Protein AF-A0A1M3LGZ1-F1 (afdb_monomer_lite)

Foldseek 3Di:
DQDADPCNVVLLVVVVVPDPSQQWAGWDDWDDDPVDPQKIWTWTATPDPLFHQKIKTWIWGHDPPDDIDTDDIDTGHHPPGDDDPDDDDPVVVVVVVVVVVVVVVVVVVVVVVVVPPPDPDDDDDDDDPDDDDDPDDDDPDDDDDDPPPPDPPPPPDDDDDDPDDDDDDDDPPPPPDDD

Structure (mmCIF, N/CA/C/O backbone):
data_AF-A0A1M3LGZ1-F1
#
_entry.id   AF-A0A1M3LGZ1-F1
#
loop_
_atom_site.group_PDB
_atom_site.id
_atom_site.type_symbol
_atom_site.label_atom_id
_atom_site.label_alt_id
_atom_site.label_comp_id
_atom_site.label_asym_id
_atom_site.label_entity_id
_atom_site.label_seq_id
_atom_site.pdbx_PDB_ins_code
_atom_site.Cartn_x
_atom_site.Cartn_y
_atom_site.Cartn_z
_atom_site.occupancy
_atom_site.B_iso_or_equiv
_atom_site.auth_seq_id
_atom_site.auth_comp_id
_atom_site.auth_asym_id
_atom_site.auth_atom_id
_atom_site.pdbx_PDB_model_num
ATOM 1 N N . MET A 1 1 ? -9.113 -19.389 14.728 1.00 39.19 1 MET A N 1
ATOM 2 C CA . MET A 1 1 ? -10.163 -18.385 14.990 1.00 39.19 1 MET A CA 1
ATOM 3 C C . MET A 1 1 ? -9.641 -17.107 14.378 1.00 39.19 1 MET A C 1
ATOM 5 O O . MET A 1 1 ? -8.751 -16.518 14.969 1.00 39.19 1 MET A O 1
ATOM 9 N N . SER A 1 2 ? -10.060 -16.793 13.150 1.00 50.94 2 SER A N 1
ATOM 10 C CA . SER A 1 2 ? -9.695 -15.518 12.528 1.00 50.94 2 SER A CA 1
ATOM 11 C C . SER A 1 2 ? -10.439 -14.443 13.311 1.00 50.94 2 SER A C 1
ATOM 13 O O . SER A 1 2 ? -11.669 -14.412 13.277 1.00 50.94 2 SER A O 1
ATOM 15 N N . SER A 1 3 ? -9.728 -13.703 14.156 1.00 60.09 3 SER A N 1
ATOM 16 C CA . SER A 1 3 ? -10.302 -12.550 14.839 1.00 60.09 3 SER A CA 1
ATOM 17 C C . SER A 1 3 ? -9.998 -11.362 13.950 1.00 60.09 3 SER A C 1
ATOM 19 O O . SER A 1 3 ? -8.834 -11.043 13.783 1.00 60.09 3 SER A O 1
ATOM 21 N N . ALA A 1 4 ? -11.015 -10.759 13.342 1.00 80.62 4 ALA A N 1
ATOM 22 C CA . ALA A 1 4 ? -10.832 -9.522 12.594 1.00 80.62 4 ALA A CA 1
ATOM 23 C C . ALA A 1 4 ? -10.355 -8.401 13.535 1.00 80.62 4 ALA A C 1
ATOM 25 O O . ALA A 1 4 ? -10.670 -8.421 14.732 1.00 80.62 4 ALA A O 1
ATOM 26 N N . SER A 1 5 ? -9.619 -7.433 12.986 1.00 92.50 5 SER A N 1
ATOM 27 C CA . SER A 1 5 ? -9.274 -6.194 13.685 1.00 92.50 5 SER A CA 1
ATOM 28 C C . SER A 1 5 ? -10.528 -5.501 14.222 1.00 92.50 5 SER A C 1
ATOM 30 O O . SER A 1 5 ? -11.577 -5.494 13.572 1.00 92.50 5 SER A O 1
ATOM 32 N N . ARG A 1 6 ? -10.413 -4.820 15.368 1.00 94.56 6 ARG A N 1
ATOM 33 C CA . ARG A 1 6 ? -11.453 -3.880 15.840 1.00 94.56 6 ARG A CA 1
ATOM 34 C C . ARG A 1 6 ? -11.697 -2.726 14.859 1.00 94.56 6 ARG A C 1
ATOM 36 O O . ARG A 1 6 ? -12.722 -2.060 14.951 1.00 94.56 6 ARG A O 1
ATOM 43 N N . TYR A 1 7 ? -10.758 -2.499 13.945 1.00 96.75 7 TYR A N 1
ATOM 44 C CA . TYR A 1 7 ? -10.782 -1.441 12.947 1.00 96.75 7 TYR A CA 1
ATOM 45 C C . TYR A 1 7 ? -11.188 -1.921 11.550 1.00 96.75 7 TYR A C 1
ATOM 47 O O . TYR A 1 7 ? -11.108 -1.144 10.603 1.00 96.75 7 TYR A O 1
ATOM 55 N N . ASP A 1 8 ? -11.608 -3.182 11.399 1.00 97.00 8 ASP A N 1
ATOM 56 C CA . ASP A 1 8 ? -11.750 -3.813 10.083 1.00 97.00 8 ASP A CA 1
ATOM 57 C C . ASP A 1 8 ? -12.696 -3.059 9.141 1.00 97.00 8 ASP A C 1
ATOM 59 O O . ASP A 1 8 ? -12.367 -2.849 7.977 1.00 97.00 8 ASP A O 1
ATOM 63 N N . GLU A 1 9 ? -13.834 -2.583 9.651 1.00 97.12 9 GLU A N 1
ATOM 64 C CA . GLU A 1 9 ? -14.794 -1.806 8.862 1.00 97.12 9 GLU A CA 1
ATOM 65 C C . GLU A 1 9 ? -14.185 -0.491 8.352 1.00 97.12 9 GLU A C 1
ATOM 67 O O . GLU A 1 9 ? -14.285 -0.187 7.163 1.00 97.12 9 GLU A O 1
ATOM 72 N N . LEU A 1 10 ? -13.494 0.251 9.225 1.00 97.88 10 LEU A N 1
ATOM 73 C CA . LEU A 1 10 ? -12.843 1.515 8.874 1.00 97.88 10 LEU A CA 1
ATOM 74 C C . LEU A 1 10 ? -11.707 1.292 7.867 1.00 97.88 10 LEU A C 1
ATOM 76 O O . LEU A 1 10 ? -11.644 1.971 6.843 1.00 97.88 10 LEU A O 1
ATOM 80 N N . ALA A 1 11 ? -10.842 0.310 8.126 1.00 98.19 11 ALA A N 1
ATOM 81 C CA . ALA A 1 11 ? -9.699 0.009 7.275 1.00 98.19 11 ALA A CA 1
ATOM 82 C C . ALA A 1 11 ? -10.130 -0.491 5.888 1.00 98.19 11 ALA A C 1
ATOM 84 O O . ALA A 1 11 ? -9.609 -0.029 4.872 1.00 98.19 11 ALA A O 1
ATOM 85 N N . ARG A 1 12 ? -11.120 -1.390 5.816 1.00 97.88 12 ARG A N 1
ATOM 86 C CA . ARG A 1 12 ? -11.652 -1.881 4.535 1.00 97.88 12 ARG A CA 1
ATOM 87 C C . ARG A 1 12 ? -12.413 -0.808 3.771 1.00 97.88 12 ARG A C 1
ATOM 89 O O . ARG A 1 12 ? -12.330 -0.802 2.546 1.00 97.88 12 ARG A O 1
ATOM 96 N N . SER A 1 13 ? -13.121 0.088 4.461 1.00 98.19 13 SER A N 1
ATOM 97 C CA . SER A 1 13 ? -13.763 1.239 3.821 1.00 98.19 13 SER A CA 1
ATOM 98 C C . SER A 1 13 ? -12.726 2.139 3.152 1.00 98.19 13 SER A C 1
ATOM 100 O O . SER A 1 13 ? -12.877 2.443 1.976 1.00 98.19 13 SER A O 1
ATOM 102 N N . ALA A 1 14 ? -11.650 2.496 3.859 1.00 98.31 14 ALA A N 1
ATOM 103 C CA . ALA A 1 14 ? -10.591 3.339 3.304 1.00 98.31 14 ALA A CA 1
ATOM 104 C C . ALA A 1 14 ? -9.844 2.657 2.145 1.00 98.31 14 ALA A C 1
ATOM 106 O O . ALA A 1 14 ? -9.602 3.268 1.108 1.00 98.31 14 ALA A O 1
ATOM 107 N N . LEU A 1 15 ? -9.536 1.360 2.263 1.00 98.31 15 LEU A N 1
ATOM 108 C CA . LEU A 1 15 ? -8.909 0.605 1.171 1.00 98.31 15 LEU A CA 1
ATOM 109 C C . LEU A 1 15 ? -9.801 0.512 -0.075 1.00 98.31 15 LEU A C 1
ATOM 111 O O . LEU A 1 15 ? -9.281 0.493 -1.190 1.00 98.31 15 LEU A O 1
ATOM 115 N N . ALA A 1 16 ? -11.126 0.479 0.090 1.00 97.94 16 ALA A N 1
ATOM 116 C CA . ALA A 1 16 ? -12.063 0.435 -1.030 1.00 97.94 16 ALA A CA 1
ATOM 117 C C . ALA A 1 16 ? -12.073 1.727 -1.870 1.00 97.94 16 ALA A C 1
ATOM 119 O O . ALA A 1 16 ? -12.552 1.702 -3.004 1.00 97.94 16 ALA A O 1
ATOM 120 N N . GLU A 1 17 ? -11.534 2.834 -1.350 1.00 97.75 17 GLU A N 1
ATOM 121 C CA . GLU A 1 17 ? -11.385 4.090 -2.096 1.00 97.75 17 GLU A CA 1
ATOM 122 C C . GLU A 1 17 ? -10.255 4.020 -3.134 1.00 97.75 17 GLU A C 1
ATOM 124 O O . GLU A 1 17 ? -10.315 4.705 -4.154 1.00 97.75 17 GLU A O 1
ATOM 129 N N . VAL A 1 18 ? -9.245 3.169 -2.908 1.00 96.88 18 VAL A N 1
ATOM 130 C CA . VAL A 1 18 ? -8.039 3.086 -3.754 1.00 96.88 18 VAL A CA 1
ATOM 131 C C . VAL A 1 18 ? -7.878 1.751 -4.477 1.00 96.88 18 VAL A C 1
ATOM 133 O O . VAL A 1 18 ? -7.148 1.662 -5.46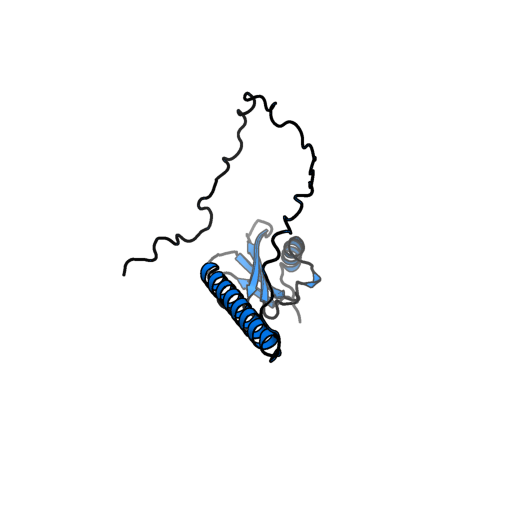5 1.00 96.88 18 VAL A O 1
ATOM 136 N N . ALA A 1 19 ? -8.534 0.695 -3.998 1.00 96.50 19 ALA A N 1
ATOM 137 C CA . ALA A 1 19 ? -8.380 -0.653 -4.517 1.00 96.50 19 ALA A CA 1
ATOM 138 C C . ALA A 1 19 ? -9.713 -1.407 -4.543 1.00 96.50 19 ALA A C 1
ATOM 140 O O . ALA A 1 19 ? -10.603 -1.207 -3.720 1.00 96.50 19 ALA A O 1
ATOM 141 N N . SER A 1 20 ? -9.834 -2.349 -5.482 1.00 97.56 20 SER A N 1
ATOM 142 C CA . SER A 1 20 ? -10.945 -3.302 -5.470 1.00 97.56 20 SER A CA 1
ATOM 143 C C . SER A 1 20 ? -10.933 -4.096 -4.157 1.00 97.56 20 SER A C 1
ATOM 145 O O . SER A 1 20 ? -9.877 -4.614 -3.789 1.00 97.56 20 SER A O 1
ATOM 147 N N . PRO A 1 21 ? -12.083 -4.314 -3.491 1.00 96.69 21 PRO A N 1
ATOM 148 C CA . PRO A 1 21 ? -12.148 -5.166 -2.302 1.00 96.69 21 PRO A CA 1
ATOM 149 C C . PRO A 1 21 ? -11.602 -6.581 -2.536 1.00 96.69 21 PRO A C 1
ATOM 151 O O . PRO A 1 21 ? -11.107 -7.211 -1.609 1.00 96.69 21 PRO A O 1
ATOM 154 N N . ALA A 1 22 ? -11.644 -7.074 -3.781 1.00 97.19 22 ALA A N 1
ATOM 155 C CA . ALA A 1 22 ? -11.077 -8.369 -4.158 1.00 97.19 22 ALA A CA 1
ATOM 156 C C . ALA A 1 22 ? -9.535 -8.404 -4.136 1.00 97.19 22 ALA A C 1
ATOM 158 O O . ALA A 1 22 ? -8.957 -9.486 -4.149 1.00 97.19 22 ALA A O 1
ATOM 159 N N . HIS A 1 23 ? -8.868 -7.247 -4.124 1.00 97.75 23 HIS A N 1
ATOM 160 C CA . HIS A 1 23 ? -7.412 -7.121 -4.002 1.00 97.75 23 HIS A CA 1
ATOM 161 C C . HIS A 1 23 ? -6.937 -7.078 -2.543 1.00 97.75 23 HIS A C 1
ATOM 163 O O . HIS A 1 23 ? -5.735 -7.199 -2.293 1.00 97.75 23 HIS A O 1
ATOM 169 N N . VAL A 1 24 ? -7.854 -6.924 -1.584 1.00 97.50 24 VAL A N 1
ATOM 170 C CA . VAL A 1 24 ? -7.559 -6.921 -0.148 1.00 97.50 24 VAL A CA 1
ATOM 171 C C . VAL A 1 24 ? -7.855 -8.306 0.414 1.00 97.50 24 VAL A C 1
ATOM 173 O O . VAL A 1 24 ? -9.002 -8.752 0.433 1.00 97.50 24 VAL A O 1
ATOM 176 N N . GLY A 1 25 ? -6.816 -8.997 0.863 1.00 96.44 25 GLY A N 1
ATOM 177 C CA . GLY A 1 25 ? -6.908 -10.351 1.386 1.00 96.44 25 GLY A CA 1
ATOM 178 C C . GLY A 1 25 ? -7.339 -10.426 2.852 1.00 96.44 25 GLY A C 1
ATOM 179 O O . GLY A 1 25 ? -8.087 -9.592 3.384 1.00 96.44 25 GLY A O 1
ATOM 180 N N . ASP A 1 26 ? -6.863 -11.482 3.503 1.00 96.38 26 ASP A N 1
ATOM 181 C CA . ASP A 1 26 ? -7.112 -11.750 4.913 1.00 96.38 26 ASP A CA 1
ATOM 182 C C . ASP A 1 26 ? -6.351 -10.767 5.807 1.00 96.38 26 ASP A C 1
ATOM 184 O O . ASP A 1 26 ? -5.234 -10.352 5.480 1.00 96.38 26 ASP A O 1
ATOM 188 N N . TRP A 1 27 ? -6.959 -10.429 6.947 1.00 97.50 27 TRP A N 1
ATOM 189 C CA . TRP A 1 27 ? -6.293 -9.708 8.031 1.00 97.50 27 TRP A CA 1
ATOM 190 C C . TRP A 1 27 ? -5.134 -10.544 8.581 1.00 97.50 27 TRP A C 1
ATOM 192 O O . TRP A 1 27 ? -5.280 -11.752 8.791 1.00 97.50 27 TRP A O 1
ATOM 202 N N . ILE A 1 28 ? -3.997 -9.890 8.804 1.00 96.12 28 ILE A N 1
ATOM 203 C CA . ILE A 1 28 ? -2.769 -10.497 9.318 1.00 96.12 28 ILE A CA 1
ATOM 204 C C . ILE A 1 28 ? -2.599 -10.130 10.791 1.00 96.12 28 ILE A C 1
ATOM 206 O O . ILE A 1 28 ? -2.530 -11.023 11.636 1.00 96.12 28 ILE A O 1
ATOM 210 N N . GLU A 1 29 ? -2.526 -8.832 11.094 1.00 96.50 29 GLU A N 1
ATOM 211 C CA . GLU A 1 29 ? -2.286 -8.329 12.446 1.00 96.50 29 GLU A CA 1
ATOM 212 C C . GLU A 1 29 ? -2.691 -6.858 12.614 1.00 96.50 29 GLU A C 1
ATOM 214 O O . GLU A 1 29 ? -2.863 -6.126 11.638 1.00 96.50 29 GLU A O 1
ATOM 219 N N . ASP A 1 30 ? -2.789 -6.437 13.876 1.00 97.06 30 ASP A N 1
ATOM 220 C CA . ASP A 1 30 ? -2.821 -5.035 14.288 1.00 97.06 30 ASP A CA 1
ATOM 221 C C . ASP A 1 30 ? -1.477 -4.720 14.958 1.00 97.06 30 ASP A C 1
ATOM 223 O O . ASP A 1 30 ? -1.159 -5.277 16.016 1.00 97.06 30 ASP A O 1
ATOM 227 N N . ARG A 1 31 ? -0.681 -3.836 14.359 1.00 95.88 31 ARG A N 1
ATOM 228 C CA . ARG A 1 31 ? 0.658 -3.477 14.835 1.00 95.88 31 ARG A CA 1
ATOM 229 C C . ARG A 1 31 ? 0.650 -2.073 15.425 1.00 95.88 31 ARG A C 1
ATOM 231 O O . ARG A 1 31 ? 0.464 -1.091 14.717 1.00 95.88 31 ARG A O 1
ATOM 238 N N . VAL A 1 32 ? 0.886 -1.964 16.730 1.00 95.56 32 VAL A N 1
ATOM 239 C CA . VAL A 1 32 ? 1.048 -0.661 17.396 1.00 95.56 32 VAL A CA 1
ATOM 240 C C . VAL A 1 32 ? 2.385 -0.049 16.983 1.00 95.56 32 VAL A C 1
ATOM 242 O O . VAL A 1 32 ? 3.417 -0.719 17.063 1.00 95.56 32 VAL A O 1
ATOM 245 N N . ARG A 1 33 ? 2.376 1.216 16.558 1.00 92.69 33 ARG A N 1
ATOM 246 C CA . ARG A 1 33 ? 3.589 1.933 16.157 1.00 92.69 33 ARG A CA 1
ATOM 247 C C . ARG A 1 33 ? 4.368 2.394 17.398 1.00 92.69 33 ARG A C 1
ATOM 249 O O . ARG A 1 33 ? 3.825 3.091 18.251 1.00 92.69 33 ARG A O 1
ATOM 256 N N . GLU A 1 34 ? 5.640 2.012 17.516 1.00 92.25 34 GLU A N 1
ATOM 257 C CA . GLU A 1 34 ? 6.473 2.372 18.680 1.00 92.25 34 GLU A CA 1
ATOM 258 C C . GLU A 1 34 ? 6.886 3.854 18.673 1.00 92.25 34 GLU A C 1
ATOM 260 O O . GLU A 1 34 ? 7.028 4.468 19.730 1.00 92.25 34 GLU A O 1
ATOM 265 N N . ASP A 1 35 ? 7.050 4.440 17.486 1.00 92.69 35 ASP A N 1
ATOM 266 C CA . ASP A 1 35 ? 7.436 5.836 17.265 1.00 92.69 35 ASP A CA 1
ATOM 267 C C . ASP A 1 35 ? 6.249 6.816 17.222 1.00 92.69 35 ASP A C 1
ATOM 269 O O . ASP A 1 35 ? 6.465 8.027 17.259 1.00 92.69 35 ASP A O 1
ATOM 273 N N . ALA A 1 36 ? 5.002 6.325 17.219 1.00 91.62 36 ALA A N 1
ATOM 274 C CA . ALA A 1 36 ? 3.803 7.164 17.283 1.00 91.62 36 ALA A CA 1
ATOM 275 C C . ALA A 1 36 ? 2.745 6.576 18.227 1.00 91.62 36 ALA A C 1
ATOM 277 O O . ALA A 1 36 ? 1.972 5.685 17.873 1.00 91.62 36 ALA A O 1
ATOM 278 N N . ALA A 1 37 ? 2.690 7.116 19.446 1.00 91.81 37 ALA A N 1
ATOM 279 C CA . ALA A 1 37 ? 1.688 6.728 20.431 1.00 91.81 37 ALA A CA 1
ATOM 280 C C . ALA A 1 37 ? 0.265 6.984 19.906 1.00 91.81 37 ALA A C 1
ATOM 282 O O . ALA A 1 37 ? -0.020 8.053 19.370 1.00 91.81 37 ALA A O 1
ATOM 283 N N . GLY A 1 38 ? -0.623 6.006 20.094 1.00 94.62 38 GLY A N 1
ATOM 284 C CA . GLY A 1 38 ? -2.000 6.077 19.602 1.00 94.62 38 GLY A CA 1
ATOM 285 C C . GLY A 1 38 ? -2.149 5.751 18.115 1.00 94.62 38 GLY A C 1
ATOM 286 O O . GLY A 1 38 ? -3.233 5.940 17.584 1.00 94.62 38 GLY A O 1
ATOM 287 N N . VAL A 1 39 ? -1.111 5.257 17.431 1.00 97.31 39 VAL A N 1
ATOM 288 C CA . VAL A 1 39 ? -1.225 4.803 16.036 1.00 97.31 39 VAL A CA 1
ATOM 289 C C . VAL A 1 39 ? -1.149 3.281 15.954 1.00 97.31 39 VAL A C 1
ATOM 291 O O . VAL A 1 39 ? -0.242 2.653 16.511 1.00 97.31 39 VAL A O 1
ATOM 294 N N . VAL A 1 40 ? -2.104 2.686 15.240 1.00 97.81 40 VAL A N 1
ATOM 295 C CA . VAL A 1 40 ? -2.167 1.248 14.959 1.00 97.81 40 VAL A CA 1
ATOM 296 C C . VAL A 1 40 ? -2.195 1.025 13.454 1.00 97.81 40 VAL A C 1
ATOM 298 O O . VAL A 1 40 ? -3.070 1.534 12.762 1.00 97.81 40 VAL A O 1
ATOM 301 N N . ASP A 1 41 ? -1.260 0.226 12.960 1.00 97.88 41 ASP A N 1
ATOM 302 C CA . ASP A 1 41 ? -1.241 -0.268 11.591 1.00 97.88 41 ASP A CA 1
ATOM 303 C C . ASP A 1 41 ? -2.084 -1.545 11.506 1.00 97.88 41 ASP A C 1
ATOM 305 O O . ASP A 1 41 ? -1.741 -2.569 12.098 1.00 97.88 41 ASP A O 1
ATOM 309 N N . VAL A 1 42 ? -3.180 -1.504 10.757 1.00 98.06 42 VAL A N 1
ATOM 310 C CA . VAL A 1 42 ? -3.989 -2.684 10.437 1.00 98.06 42 VAL A CA 1
ATOM 311 C C . VAL A 1 42 ? -3.457 -3.288 9.148 1.00 98.06 42 VAL A C 1
ATOM 313 O O . VAL A 1 42 ? -3.458 -2.633 8.101 1.00 98.06 42 VAL A O 1
ATOM 316 N N . VAL A 1 43 ? -2.988 -4.530 9.222 1.00 98.00 43 VAL A N 1
ATOM 317 C CA . VAL A 1 43 ? -2.266 -5.181 8.127 1.00 98.00 43 VAL A CA 1
ATOM 318 C C . VAL A 1 43 ? -3.118 -6.282 7.502 1.00 98.00 43 VAL A C 1
ATOM 320 O O . VAL A 1 43 ? -3.623 -7.168 8.194 1.00 98.00 43 VAL A O 1
ATOM 323 N N . TYR A 1 44 ? -3.234 -6.266 6.176 1.00 97.75 44 TYR A N 1
ATOM 324 C CA . TYR A 1 44 ? -3.904 -7.292 5.377 1.00 97.75 44 TYR A CA 1
ATOM 325 C C . TYR A 1 44 ? -2.960 -7.847 4.319 1.00 97.75 44 TYR A C 1
ATOM 327 O O . TYR A 1 44 ? -2.149 -7.120 3.754 1.00 97.75 44 TYR A O 1
ATOM 335 N N . SER A 1 45 ? -3.110 -9.122 3.978 1.00 97.25 45 SER A N 1
ATOM 336 C CA . SER A 1 45 ? -2.441 -9.691 2.803 1.00 97.25 45 SER A CA 1
ATOM 337 C C . SER A 1 45 ? -2.951 -9.045 1.509 1.00 97.25 45 SER A C 1
ATOM 339 O O . SER A 1 45 ? -4.118 -8.660 1.413 1.00 97.25 45 SER A O 1
ATOM 341 N N . SER A 1 46 ? -2.100 -8.931 0.488 1.00 97.31 46 SER A N 1
ATOM 342 C CA . SER A 1 46 ? -2.546 -8.561 -0.857 1.00 97.31 46 SER A CA 1
ATOM 343 C C . SER A 1 46 ? -3.055 -9.782 -1.624 1.00 97.31 46 SER A C 1
ATOM 345 O O . SER A 1 46 ? -2.385 -10.812 -1.711 1.00 97.31 46 SER A O 1
ATOM 347 N N . ALA A 1 47 ? -4.237 -9.646 -2.221 1.00 96.69 47 ALA A N 1
ATOM 348 C CA . ALA A 1 47 ? -4.798 -10.591 -3.185 1.00 96.69 47 ALA A CA 1
ATOM 349 C C . ALA A 1 47 ? -4.656 -10.089 -4.638 1.00 96.69 47 ALA A C 1
ATOM 351 O O . ALA A 1 47 ? -5.157 -10.719 -5.571 1.00 96.69 47 ALA A O 1
ATOM 352 N N . GLN A 1 48 ? -3.974 -8.958 -4.849 1.00 95.81 48 GLN A N 1
ATOM 353 C CA . GLN A 1 48 ? -3.766 -8.379 -6.173 1.00 95.81 48 GLN A CA 1
ATOM 354 C C . GLN A 1 48 ? -2.732 -9.180 -6.976 1.00 95.81 48 GLN A C 1
ATOM 356 O O . GLN A 1 48 ? -1.642 -9.499 -6.493 1.00 95.81 48 GLN A O 1
ATOM 361 N N . ALA A 1 49 ? -3.050 -9.480 -8.237 1.00 94.62 49 ALA A N 1
ATOM 362 C CA . ALA A 1 49 ? -2.122 -10.168 -9.131 1.00 94.62 49 ALA A CA 1
ATOM 363 C C . ALA A 1 49 ? -0.829 -9.348 -9.308 1.00 94.62 49 ALA A C 1
ATOM 365 O O . ALA A 1 49 ? -0.880 -8.136 -9.494 1.00 94.62 49 ALA A O 1
ATOM 366 N N . GLY A 1 50 ? 0.328 -10.013 -9.232 1.00 92.94 50 GLY A N 1
ATOM 367 C CA . GLY A 1 50 ? 1.648 -9.367 -9.276 1.00 92.94 50 GLY A CA 1
ATOM 368 C C . GLY A 1 50 ? 2.179 -8.886 -7.919 1.00 92.94 50 GLY A C 1
ATOM 369 O O . GLY A 1 50 ? 3.386 -8.739 -7.777 1.00 92.94 50 GLY A O 1
ATOM 370 N N . TYR A 1 51 ? 1.326 -8.761 -6.897 1.00 95.50 51 TYR A N 1
ATOM 371 C CA . TYR A 1 51 ? 1.691 -8.278 -5.555 1.00 95.50 51 TYR A CA 1
ATOM 372 C C . TYR A 1 51 ? 1.723 -9.403 -4.513 1.00 95.50 51 TYR A C 1
ATOM 374 O O . TYR A 1 51 ? 1.398 -9.220 -3.340 1.00 95.50 51 TYR A O 1
ATOM 382 N N . ARG A 1 52 ? 2.123 -10.608 -4.930 1.00 93.81 52 ARG A N 1
ATOM 383 C CA . ARG A 1 52 ? 2.326 -11.724 -3.998 1.00 93.81 52 ARG A CA 1
ATOM 384 C C . ARG A 1 52 ? 3.376 -11.333 -2.958 1.00 93.81 52 ARG A C 1
ATOM 386 O O . ARG A 1 52 ? 4.439 -10.858 -3.336 1.00 93.81 52 ARG A O 1
ATOM 393 N N . GLY A 1 53 ? 3.083 -11.593 -1.685 1.00 95.69 53 GLY A N 1
ATOM 394 C CA . GLY A 1 53 ? 3.986 -11.281 -0.574 1.00 95.69 53 GLY A CA 1
ATOM 395 C C . GLY A 1 53 ? 3.947 -9.815 -0.132 1.00 95.69 53 GLY A C 1
ATOM 396 O O . GLY A 1 53 ? 4.665 -9.453 0.791 1.00 95.69 53 GLY A O 1
ATOM 397 N N . TRP A 1 54 ? 3.112 -8.981 -0.758 1.00 98.00 54 TRP A N 1
ATOM 398 C CA . TRP A 1 54 ? 2.851 -7.616 -0.307 1.00 98.00 54 TRP A CA 1
ATOM 399 C C . TRP A 1 54 ? 1.671 -7.578 0.666 1.00 98.00 54 TRP A C 1
ATOM 401 O O . TRP A 1 54 ? 0.779 -8.435 0.618 1.00 98.00 54 TRP A O 1
ATOM 411 N N . SER A 1 55 ? 1.641 -6.539 1.493 1.00 97.94 55 SER A N 1
ATOM 412 C CA . SER A 1 55 ? 0.602 -6.306 2.490 1.00 97.94 55 SER A CA 1
ATOM 413 C C . SER A 1 55 ? 0.018 -4.907 2.355 1.00 97.94 55 SER A C 1
ATOM 415 O O . SER A 1 55 ? 0.751 -3.927 2.228 1.00 97.94 55 SER A O 1
ATOM 417 N N . TRP A 1 56 ? -1.306 -4.808 2.415 1.00 98.25 56 TRP A N 1
ATOM 418 C CA . TRP A 1 56 ? -1.979 -3.536 2.641 1.00 98.25 56 TRP A CA 1
ATOM 419 C C . TRP A 1 56 ? -1.800 -3.146 4.102 1.00 98.25 56 TRP A C 1
ATOM 421 O O . TRP A 1 56 ? -2.087 -3.943 4.994 1.00 98.25 56 TRP A O 1
ATOM 431 N N . VAL A 1 57 ? -1.343 -1.927 4.339 1.00 98.38 57 VAL A N 1
ATOM 432 C CA . VAL A 1 57 ? -1.193 -1.344 5.669 1.00 98.38 57 VAL A CA 1
ATOM 433 C C . VAL A 1 57 ? -2.092 -0.124 5.733 1.00 98.38 57 VAL A C 1
ATOM 435 O O . VAL A 1 57 ? -2.010 0.736 4.860 1.00 98.38 57 VAL A O 1
ATOM 438 N N . VAL A 1 58 ? -2.952 -0.059 6.745 1.00 98.50 58 VAL A N 1
ATOM 439 C CA . VAL A 1 58 ? -3.781 1.115 7.038 1.00 98.50 58 VAL A CA 1
ATOM 440 C C . VAL A 1 58 ? -3.415 1.611 8.424 1.00 98.50 58 VAL A C 1
ATOM 442 O O . VAL A 1 58 ? -3.662 0.917 9.409 1.00 98.50 58 VAL A O 1
ATOM 445 N N . SER A 1 59 ? -2.831 2.799 8.511 1.00 98.25 59 SER A N 1
ATOM 446 C CA . SER A 1 59 ? -2.457 3.406 9.786 1.00 98.25 59 SER A CA 1
ATOM 447 C C . SER A 1 59 ? -3.622 4.216 10.332 1.00 98.25 59 SER A C 1
ATOM 449 O O . SER A 1 59 ? -4.145 5.115 9.670 1.00 98.25 59 SER A O 1
ATOM 451 N N . ILE A 1 60 ? -4.031 3.893 11.552 1.00 98.31 60 ILE A N 1
ATOM 452 C CA . ILE A 1 60 ? -5.203 4.461 12.210 1.00 98.31 60 ILE A CA 1
ATOM 453 C C . ILE A 1 60 ? -4.767 5.181 13.475 1.00 98.31 60 ILE A C 1
ATOM 455 O O . ILE A 1 60 ? -4.071 4.604 14.310 1.00 98.31 60 ILE A O 1
ATOM 459 N N . ALA A 1 61 ? -5.210 6.426 13.626 1.00 97.62 61 ALA A N 1
ATOM 460 C CA . ALA A 1 61 ? -5.102 7.173 14.866 1.00 97.62 61 ALA A CA 1
ATOM 461 C C . ALA A 1 61 ? -6.244 6.787 15.815 1.00 97.62 61 ALA A C 1
ATOM 463 O O . ALA A 1 61 ? -7.422 6.916 15.482 1.00 97.62 61 ALA A O 1
ATOM 464 N N . GLU A 1 62 ? -5.888 6.341 17.013 1.00 94.75 62 GLU A N 1
ATOM 465 C CA . GLU A 1 62 ? -6.768 6.087 18.146 1.00 94.75 62 GLU A CA 1
ATOM 466 C C . GLU A 1 62 ? -6.584 7.198 19.188 1.00 94.75 62 GLU A C 1
ATOM 468 O O . GLU A 1 62 ? -5.476 7.457 19.660 1.00 94.75 62 GLU A O 1
ATOM 473 N N . GLN A 1 63 ? -7.686 7.848 19.558 1.00 91.25 63 GLN A N 1
ATOM 474 C CA . GLN A 1 63 ? -7.738 8.879 20.592 1.00 91.25 63 GLN A CA 1
ATOM 475 C C . GLN A 1 63 ? -8.814 8.499 21.620 1.00 91.25 63 GLN A C 1
ATOM 477 O O . GLN A 1 63 ? -9.831 7.918 21.251 1.00 91.25 63 GLN A O 1
ATOM 482 N N . ASP A 1 64 ? -8.608 8.824 22.900 1.00 86.94 64 ASP A N 1
ATOM 483 C CA . ASP A 1 64 ? -9.480 8.355 23.994 1.00 86.94 64 ASP A CA 1
ATOM 484 C C . ASP A 1 64 ? -10.940 8.848 23.888 1.00 86.94 64 ASP A C 1
ATOM 486 O O . ASP A 1 64 ? -11.868 8.118 24.237 1.00 86.94 64 ASP A O 1
ATOM 490 N N . ASP A 1 65 ? -11.151 10.073 23.393 1.00 91.38 65 ASP A N 1
ATOM 491 C CA . ASP A 1 65 ? -12.457 10.755 23.373 1.00 91.38 65 ASP A CA 1
ATOM 492 C C . ASP A 1 65 ? -12.974 11.051 21.948 1.00 91.38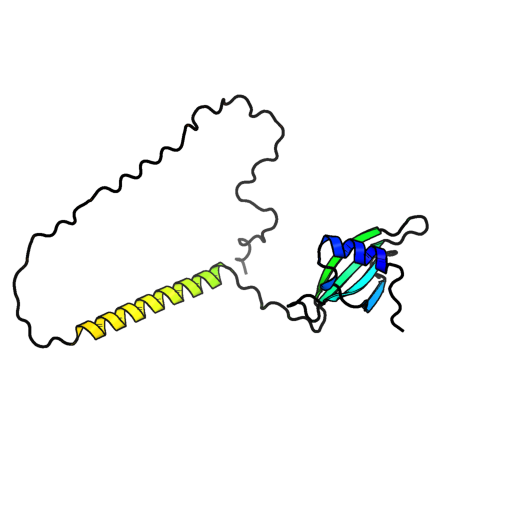 65 ASP A C 1
ATOM 494 O O . ASP A 1 65 ? -13.936 11.805 21.774 1.00 91.38 65 ASP A O 1
ATOM 498 N N . GLU A 1 66 ? -12.356 10.472 20.914 1.00 93.44 66 GLU A N 1
ATOM 499 C CA . GLU A 1 66 ? -12.726 10.702 19.513 1.00 93.44 66 GLU A CA 1
ATOM 500 C C . GLU A 1 66 ? -12.794 9.392 18.717 1.00 93.44 66 GLU A C 1
ATOM 502 O O . GLU A 1 66 ? -12.171 8.388 19.059 1.00 93.44 66 GLU A O 1
ATOM 507 N N . ALA A 1 67 ? -13.600 9.383 17.652 1.00 94.31 67 ALA A N 1
ATOM 508 C CA . ALA A 1 67 ? -13.663 8.237 16.756 1.00 94.31 67 ALA A CA 1
ATOM 509 C C . ALA A 1 67 ? -12.303 8.032 16.054 1.00 94.31 67 ALA A C 1
ATOM 511 O O . ALA A 1 67 ? -11.694 9.018 15.633 1.00 94.31 67 ALA A O 1
ATOM 512 N N . PRO A 1 68 ? -11.837 6.779 15.882 1.00 97.25 68 PRO A N 1
ATOM 513 C CA . PRO A 1 68 ? -10.602 6.511 15.155 1.00 97.25 68 PRO A CA 1
ATOM 514 C C . PRO A 1 68 ? -10.649 7.047 13.721 1.00 97.25 68 PRO A C 1
ATOM 516 O O . PRO A 1 68 ? -11.692 6.975 13.066 1.00 97.25 68 PRO A O 1
ATOM 519 N N . SER A 1 69 ? -9.517 7.534 13.218 1.00 97.50 69 SER A N 1
ATOM 520 C CA . SER A 1 69 ? -9.386 8.065 11.856 1.00 97.50 69 SER A CA 1
ATOM 521 C C . SER A 1 69 ? -8.214 7.426 11.116 1.00 97.50 69 SER A C 1
ATOM 523 O O . SER A 1 69 ? -7.235 6.999 11.724 1.00 97.50 69 SER A O 1
ATOM 525 N N . VAL A 1 70 ? -8.317 7.334 9.790 1.00 98.06 70 VAL A N 1
ATOM 526 C CA . VAL A 1 70 ? -7.229 6.834 8.939 1.00 98.06 70 VAL A CA 1
ATOM 527 C C . VAL A 1 70 ? -6.249 7.973 8.673 1.00 98.06 70 VAL A C 1
ATOM 529 O O . VAL A 1 70 ? -6.661 9.056 8.263 1.00 98.06 70 VAL A O 1
ATOM 532 N N . LEU A 1 71 ? -4.965 7.726 8.917 1.00 97.69 71 LEU A N 1
ATOM 533 C CA . LEU A 1 71 ? -3.878 8.672 8.658 1.00 97.69 71 LEU A CA 1
ATOM 534 C C . LEU A 1 71 ? -3.301 8.480 7.259 1.00 97.69 71 LEU A C 1
ATOM 536 O O . LEU A 1 71 ? -3.141 9.431 6.501 1.00 97.69 71 LEU A O 1
ATOM 540 N N . GLU A 1 72 ? -2.985 7.232 6.938 1.00 97.50 72 GLU A N 1
ATOM 541 C CA . GLU A 1 72 ? -2.363 6.828 5.687 1.00 97.50 72 GLU A CA 1
ATOM 542 C C . GLU A 1 72 ? -2.708 5.371 5.394 1.00 97.50 72 GLU A C 1
ATOM 544 O O . GLU A 1 72 ? -3.074 4.593 6.282 1.00 97.50 72 GLU A O 1
ATOM 549 N N . LEU A 1 73 ? -2.583 5.004 4.126 1.00 98.31 73 LEU A N 1
ATOM 550 C CA . LEU A 1 73 ? -2.626 3.621 3.695 1.00 98.31 73 LEU A CA 1
ATOM 551 C C . LEU A 1 73 ? -1.595 3.399 2.596 1.00 98.31 73 LEU A C 1
ATOM 553 O O . LEU A 1 73 ? -1.264 4.313 1.841 1.00 98.31 73 LEU A O 1
ATOM 557 N N . GLY A 1 74 ? -1.087 2.180 2.503 1.00 97.56 74 GLY A N 1
ATOM 558 C CA . GLY A 1 74 ? -0.066 1.833 1.528 1.00 97.56 74 GLY A CA 1
ATOM 559 C C . GLY A 1 74 ? -0.004 0.340 1.264 1.00 97.56 74 GLY A C 1
ATOM 560 O O . GLY A 1 74 ? -0.447 -0.477 2.071 1.00 97.56 74 GLY A O 1
ATOM 561 N N . LEU A 1 75 ? 0.559 -0.011 0.113 1.00 97.38 75 LEU A N 1
ATOM 562 C CA . LEU A 1 75 ? 0.870 -1.385 -0.252 1.00 97.38 75 LEU A CA 1
ATOM 563 C C . LEU A 1 75 ? 2.373 -1.584 -0.067 1.00 97.38 75 LEU A C 1
ATOM 565 O O . LEU A 1 75 ? 3.172 -1.026 -0.816 1.00 97.38 75 LEU A O 1
ATOM 569 N N . ILE A 1 76 ? 2.752 -2.339 0.960 1.00 97.12 76 ILE A N 1
ATOM 570 C CA . ILE A 1 76 ? 4.137 -2.469 1.423 1.00 97.12 76 ILE A CA 1
ATOM 571 C C . ILE A 1 76 ? 4.652 -3.877 1.093 1.00 97.12 76 ILE A C 1
ATOM 573 O O . ILE A 1 76 ? 3.946 -4.856 1.359 1.00 97.12 76 ILE A O 1
ATOM 577 N N . PRO A 1 77 ? 5.856 -4.024 0.512 1.00 97.25 77 PRO A N 1
ATOM 578 C CA . PRO A 1 77 ? 6.427 -5.338 0.251 1.00 97.25 77 PRO A CA 1
ATOM 579 C C . PRO A 1 77 ? 6.829 -6.020 1.566 1.00 97.25 77 PRO A C 1
ATOM 581 O O . PRO A 1 77 ? 7.500 -5.420 2.403 1.00 97.25 77 PRO A O 1
ATOM 584 N N . GLY A 1 78 ? 6.419 -7.277 1.745 1.00 93.88 78 GLY A N 1
ATOM 585 C CA . GLY A 1 78 ? 6.940 -8.157 2.792 1.00 93.88 78 GLY A CA 1
ATOM 586 C C . GLY A 1 78 ? 8.153 -8.963 2.320 1.00 93.88 78 GLY A C 1
ATOM 587 O O . GLY A 1 78 ? 8.606 -8.823 1.186 1.00 93.88 78 GLY A O 1
ATOM 588 N N . ASP A 1 79 ? 8.650 -9.861 3.171 1.00 92.31 79 ASP A N 1
ATOM 589 C CA . ASP A 1 79 ? 9.860 -10.657 2.895 1.00 92.31 79 ASP A CA 1
ATOM 590 C C . ASP A 1 79 ? 9.741 -11.558 1.652 1.00 92.31 79 ASP A C 1
ATOM 592 O O . ASP A 1 79 ? 10.723 -11.816 0.959 1.00 92.31 79 ASP A O 1
ATOM 596 N N . ASP A 1 80 ? 8.525 -12.019 1.351 1.00 91.69 80 ASP A N 1
ATOM 597 C CA . ASP A 1 80 ? 8.223 -12.875 0.198 1.00 91.69 80 ASP A CA 1
ATOM 598 C C . ASP A 1 80 ? 7.774 -12.075 -1.043 1.00 91.69 80 ASP A C 1
ATOM 600 O O . ASP A 1 80 ? 7.253 -12.655 -2.006 1.00 91.69 80 ASP A O 1
ATOM 604 N N . ALA A 1 81 ? 7.901 -10.744 -1.017 1.00 95.75 81 ALA A N 1
ATOM 605 C CA . ALA A 1 81 ? 7.473 -9.878 -2.105 1.00 95.75 81 ALA A CA 1
ATOM 606 C C . ALA A 1 81 ? 8.364 -10.030 -3.342 1.00 95.75 81 ALA A C 1
ATOM 608 O O . ALA A 1 81 ? 9.592 -9.985 -3.269 1.00 95.75 81 ALA A O 1
ATOM 609 N N . LEU A 1 82 ? 7.736 -10.135 -4.517 1.00 91.06 82 LEU A N 1
ATOM 610 C CA . LEU A 1 82 ? 8.458 -9.966 -5.774 1.00 91.06 82 LEU A CA 1
ATOM 611 C C . LEU A 1 82 ? 8.774 -8.477 -5.957 1.00 91.06 82 LEU A C 1
ATOM 613 O O . LEU A 1 82 ? 7.870 -7.679 -6.207 1.00 91.06 82 LEU A O 1
ATOM 617 N N . LEU A 1 83 ? 10.047 -8.119 -5.805 1.00 91.06 83 LEU A N 1
ATOM 618 C CA . LEU A 1 83 ? 10.534 -6.758 -6.003 1.00 91.06 83 LEU A CA 1
ATOM 619 C C . LEU A 1 83 ? 10.926 -6.514 -7.461 1.00 91.06 83 LEU A C 1
ATOM 621 O O . LEU A 1 83 ? 11.297 -7.433 -8.197 1.00 91.06 83 LEU A O 1
ATOM 625 N N . ALA A 1 84 ? 10.836 -5.249 -7.863 1.00 90.06 84 ALA A N 1
ATOM 626 C CA . ALA A 1 84 ? 11.368 -4.798 -9.137 1.00 90.06 84 ALA A CA 1
ATOM 627 C C . ALA A 1 84 ? 12.900 -4.979 -9.171 1.00 90.06 84 ALA A C 1
ATOM 629 O O . ALA A 1 84 ? 13.544 -4.949 -8.120 1.00 90.06 84 ALA A O 1
ATOM 630 N N . PRO A 1 85 ? 13.495 -5.164 -10.362 1.00 91.25 85 PRO A N 1
ATOM 631 C CA . PRO A 1 85 ? 14.944 -5.104 -10.506 1.00 91.25 85 PRO A CA 1
ATOM 632 C C . PRO A 1 85 ? 15.468 -3.704 -10.162 1.00 91.25 85 PRO A C 1
ATOM 634 O O . PRO A 1 85 ? 14.712 -2.730 -10.153 1.00 91.25 85 PRO A O 1
ATOM 637 N N . GLU A 1 86 ? 16.781 -3.607 -9.948 1.00 94.25 86 GLU A N 1
ATOM 638 C CA . GLU A 1 86 ? 17.464 -2.327 -9.755 1.00 94.25 86 GLU A CA 1
ATOM 639 C C . GLU A 1 86 ? 17.152 -1.351 -10.896 1.00 94.25 86 GLU A C 1
ATOM 641 O O . GLU A 1 86 ? 17.108 -1.716 -12.079 1.00 94.25 86 GLU A O 1
ATOM 646 N N . TRP A 1 87 ? 16.922 -0.090 -10.532 1.00 94.56 87 TRP A N 1
ATOM 647 C CA . TRP A 1 87 ? 16.656 0.948 -11.514 1.00 94.56 87 TRP A CA 1
ATOM 648 C C . TRP A 1 87 ? 17.927 1.262 -12.308 1.00 94.56 87 TRP A C 1
ATOM 650 O O . TRP A 1 87 ? 19.021 1.361 -11.759 1.00 94.56 87 TRP A O 1
ATOM 660 N N . ILE A 1 88 ? 17.765 1.441 -13.618 1.00 95.38 88 ILE A N 1
ATOM 661 C CA . ILE A 1 88 ? 18.858 1.784 -14.531 1.00 95.38 88 ILE A CA 1
ATOM 662 C C . ILE A 1 88 ? 18.527 3.156 -15.123 1.00 95.38 88 ILE A C 1
ATOM 664 O O . ILE A 1 88 ? 17.406 3.302 -15.631 1.00 95.38 88 ILE A O 1
ATOM 668 N N . PRO A 1 89 ? 19.461 4.130 -15.102 1.00 96.31 89 PRO A N 1
ATOM 669 C CA . PRO A 1 89 ? 19.234 5.448 -15.671 1.00 96.31 89 PRO A CA 1
ATOM 670 C C . PRO A 1 89 ? 18.745 5.406 -17.107 1.00 96.31 89 PRO A C 1
ATOM 672 O O . PRO A 1 89 ? 19.158 4.559 -17.904 1.00 96.31 89 PRO A O 1
ATOM 675 N N . TRP A 1 90 ? 17.895 6.373 -17.454 1.00 93.44 90 TRP A N 1
ATOM 676 C CA . TRP A 1 90 ? 17.397 6.491 -18.818 1.00 93.44 90 TRP A CA 1
ATOM 677 C C . TRP A 1 90 ? 18.571 6.626 -19.805 1.00 93.44 90 TRP A C 1
ATOM 679 O O . TRP A 1 90 ? 18.690 5.815 -20.713 1.00 93.44 90 TRP A O 1
ATOM 689 N N . SER A 1 91 ? 19.536 7.517 -19.581 1.00 97.19 91 SE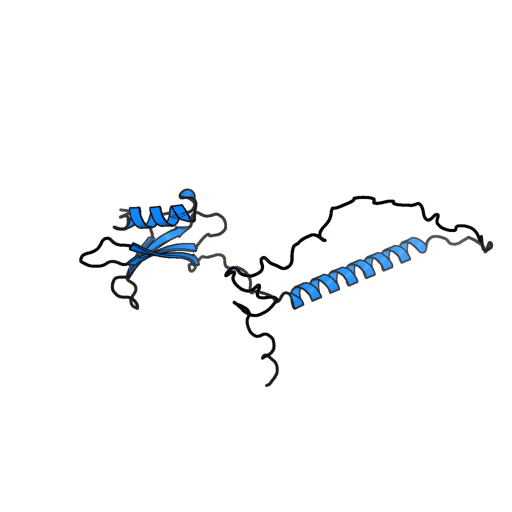R A N 1
ATOM 690 C CA . SER A 1 91 ? 20.692 7.666 -20.485 1.00 97.19 91 SER A CA 1
ATOM 691 C C . SER A 1 91 ? 21.407 6.345 -20.823 1.00 97.19 91 SER A C 1
ATOM 693 O O . SER A 1 91 ? 21.769 6.128 -21.979 1.00 97.19 91 SER A O 1
ATOM 695 N N . VAL A 1 92 ? 21.540 5.437 -19.850 1.00 96.56 92 VAL A N 1
ATOM 696 C CA . VAL A 1 92 ? 22.138 4.105 -20.037 1.00 96.56 92 VAL A CA 1
ATOM 697 C C . VAL A 1 92 ? 21.253 3.221 -20.915 1.00 96.56 92 VAL A C 1
ATOM 699 O O . VAL A 1 92 ? 21.730 2.691 -21.917 1.00 96.56 92 VAL A O 1
ATOM 702 N N . ARG A 1 93 ? 19.951 3.122 -20.612 1.00 96.06 93 ARG A N 1
ATOM 703 C CA . ARG A 1 93 ? 19.005 2.364 -21.452 1.00 96.06 93 ARG A CA 1
ATOM 704 C C . ARG A 1 93 ? 18.950 2.919 -22.880 1.00 96.06 93 ARG A C 1
ATOM 706 O O . ARG A 1 93 ? 18.810 2.148 -23.825 1.00 96.06 93 ARG A O 1
ATOM 713 N N . LEU A 1 94 ? 19.077 4.242 -23.052 1.00 96.12 94 LEU A N 1
ATOM 714 C CA . LEU A 1 94 ? 19.087 4.872 -24.376 1.00 96.12 94 LEU A CA 1
ATOM 715 C C . LEU A 1 94 ? 20.315 4.475 -25.171 1.00 96.12 94 LEU A C 1
ATOM 717 O O . LEU A 1 94 ? 20.207 4.182 -26.358 1.00 96.12 94 LEU A O 1
ATOM 721 N N . ALA A 1 95 ? 21.478 4.526 -24.526 1.00 97.25 95 ALA A N 1
ATOM 722 C CA . ALA A 1 95 ? 22.740 4.183 -25.152 1.00 97.25 95 ALA A CA 1
ATOM 723 C C . ALA A 1 95 ? 22.731 2.722 -25.612 1.00 97.25 95 ALA A C 1
ATOM 725 O O . ALA A 1 95 ? 23.071 2.447 -26.760 1.00 97.25 95 ALA A O 1
ATOM 726 N N . GLU A 1 96 ? 22.261 1.806 -24.761 1.00 96.69 96 GLU A N 1
ATOM 727 C CA . GLU A 1 96 ? 22.102 0.392 -25.116 1.00 96.69 96 GLU A CA 1
ATOM 728 C C . GLU A 1 96 ? 21.138 0.203 -26.292 1.00 96.69 96 GLU A C 1
ATOM 730 O O . GLU A 1 96 ? 21.453 -0.525 -27.232 1.00 96.69 96 GLU A O 1
ATOM 735 N N . TRP A 1 97 ? 19.993 0.892 -26.282 1.00 96.56 97 TRP A N 1
ATOM 736 C CA . TRP A 1 97 ? 19.031 0.836 -27.383 1.00 96.56 97 TRP A CA 1
ATOM 737 C C . TRP A 1 97 ? 19.617 1.371 -28.699 1.00 96.56 97 TRP A C 1
ATOM 739 O O . TRP A 1 97 ? 19.458 0.740 -29.742 1.00 96.56 97 TRP A O 1
ATOM 749 N N . LYS A 1 98 ? 20.344 2.497 -28.667 1.00 97.88 98 LYS A N 1
ATOM 750 C CA . LYS A 1 98 ? 21.014 3.055 -29.855 1.00 97.88 98 LYS A CA 1
ATOM 751 C C . LYS A 1 98 ? 22.078 2.104 -30.399 1.00 97.88 98 LYS A C 1
ATOM 753 O O . LYS A 1 98 ? 22.091 1.843 -31.595 1.00 97.88 98 LYS A O 1
ATOM 758 N N . ALA A 1 99 ? 22.904 1.531 -29.524 1.00 96.69 99 ALA A N 1
ATOM 759 C CA . ALA A 1 99 ? 23.920 0.559 -29.918 1.00 96.69 99 ALA A CA 1
ATOM 760 C C . ALA A 1 99 ? 23.303 -0.691 -30.574 1.00 96.69 99 ALA A C 1
ATOM 762 O O . ALA A 1 99 ? 23.847 -1.209 -31.546 1.00 96.69 99 ALA A O 1
ATOM 763 N N . GLN A 1 100 ? 22.145 -1.155 -30.088 1.00 95.88 100 GLN A N 1
ATOM 764 C CA . GLN A 1 100 ? 21.405 -2.260 -30.712 1.00 95.88 100 GLN A CA 1
ATOM 765 C C . GLN A 1 100 ? 20.897 -1.900 -32.115 1.00 95.88 100 GLN A C 1
ATOM 767 O O . GLN A 1 100 ? 20.970 -2.739 -33.011 1.00 95.88 100 GLN A O 1
ATOM 772 N N . GLN A 1 101 ? 20.421 -0.669 -32.324 1.00 96.94 101 GLN A N 1
ATOM 773 C CA . GLN A 1 101 ? 19.976 -0.206 -33.643 1.00 96.94 101 GLN A CA 1
A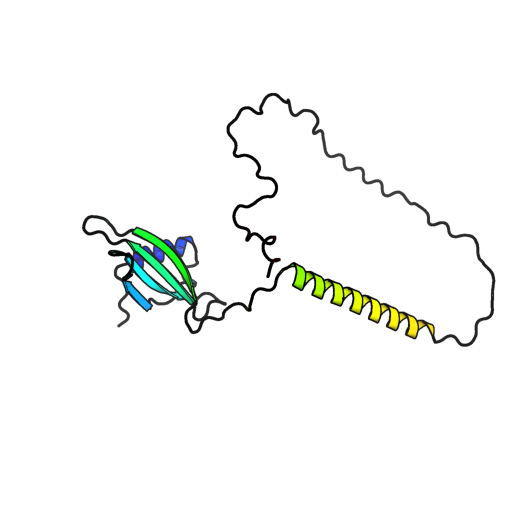TOM 774 C C . GLN A 1 101 ? 21.132 -0.079 -34.637 1.00 96.94 101 GLN A C 1
ATOM 776 O O . GLN A 1 101 ? 21.006 -0.504 -35.782 1.00 96.94 101 GLN A O 1
ATOM 781 N N . GLU A 1 102 ? 22.271 0.460 -34.199 1.00 95.31 102 GLU A N 1
ATOM 782 C CA . GLU A 1 102 ? 23.478 0.555 -35.027 1.00 95.31 102 GLU A CA 1
ATOM 783 C C . GLU A 1 102 ? 24.002 -0.834 -35.418 1.00 95.31 102 GLU A C 1
ATOM 785 O O . GLU A 1 102 ? 24.326 -1.060 -36.583 1.00 95.31 102 GLU A O 1
ATOM 790 N N . ALA A 1 103 ? 24.017 -1.788 -34.481 1.00 94.25 103 ALA A N 1
ATOM 791 C CA . ALA A 1 103 ? 24.394 -3.171 -34.766 1.00 94.25 103 ALA A CA 1
ATOM 792 C C . ALA A 1 103 ? 23.427 -3.842 -35.756 1.00 94.25 103 ALA A C 1
ATOM 794 O O . ALA A 1 103 ? 23.871 -4.467 -36.713 1.00 94.25 103 ALA A O 1
ATOM 795 N N . ALA A 1 104 ? 22.113 -3.671 -35.579 1.00 93.50 104 ALA A N 1
ATOM 796 C CA . ALA A 1 104 ? 21.118 -4.216 -36.502 1.00 93.50 104 ALA A CA 1
ATOM 797 C C . ALA A 1 104 ? 21.242 -3.621 -37.916 1.00 93.50 104 ALA A C 1
ATOM 799 O O . ALA A 1 104 ? 21.095 -4.342 -38.902 1.00 93.50 104 ALA A O 1
ATOM 800 N N . ALA A 1 105 ? 21.544 -2.324 -38.025 1.00 92.50 105 ALA A N 1
ATOM 801 C CA . ALA A 1 105 ? 21.788 -1.669 -39.307 1.00 92.50 105 ALA A CA 1
ATOM 802 C C . ALA A 1 105 ? 23.073 -2.178 -39.981 1.00 92.50 105 ALA A C 1
ATOM 804 O O . ALA A 1 105 ? 23.079 -2.392 -41.192 1.00 92.50 105 ALA A O 1
ATOM 805 N N . ALA A 1 106 ? 24.140 -2.402 -39.208 1.00 90.88 106 ALA A N 1
ATOM 806 C CA . ALA A 1 106 ? 25.387 -2.966 -39.720 1.00 90.88 106 ALA A CA 1
ATOM 807 C C . ALA A 1 106 ? 25.192 -4.396 -40.251 1.00 90.88 106 ALA A C 1
ATOM 809 O O . ALA A 1 106 ? 25.596 -4.685 -41.374 1.00 90.88 106 ALA A O 1
ATOM 810 N N . GLU A 1 107 ? 24.501 -5.255 -39.498 1.00 88.38 107 GLU A N 1
ATOM 811 C CA . GLU A 1 107 ? 24.168 -6.626 -39.919 1.00 88.38 107 GLU A CA 1
ATOM 812 C C . GLU A 1 107 ? 23.278 -6.631 -41.176 1.00 88.38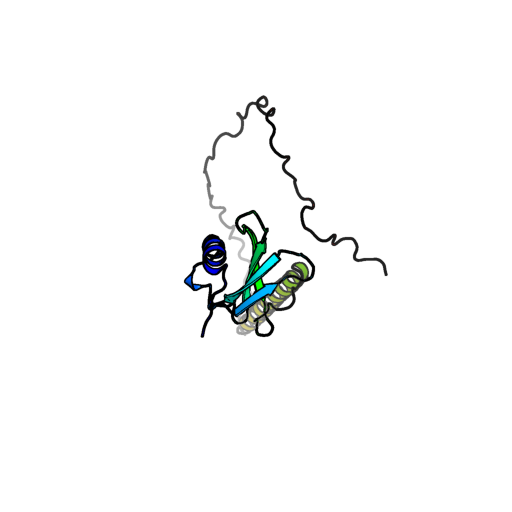 107 GLU A C 1
ATOM 814 O O . GLU A 1 107 ? 23.489 -7.419 -42.099 1.00 88.38 107 GLU A O 1
ATOM 819 N N . ALA A 1 108 ? 22.302 -5.719 -41.258 1.00 88.12 108 ALA A N 1
ATOM 820 C CA . ALA A 1 108 ? 21.471 -5.571 -42.450 1.00 88.12 108 ALA A CA 1
ATOM 821 C C . ALA A 1 108 ? 22.309 -5.167 -43.674 1.00 88.12 108 ALA A C 1
ATOM 823 O O . ALA A 1 108 ? 22.136 -5.749 -44.743 1.00 88.12 108 ALA A O 1
ATOM 824 N N . ALA A 1 109 ? 23.243 -4.226 -43.522 1.00 83.56 109 ALA A N 1
ATOM 825 C CA . ALA A 1 109 ? 24.139 -3.821 -44.602 1.00 83.56 109 ALA A CA 1
ATOM 826 C C . ALA A 1 109 ? 25.062 -4.966 -45.060 1.00 83.56 109 ALA A C 1
ATOM 828 O O . ALA A 1 109 ? 25.246 -5.147 -46.261 1.00 83.56 109 ALA A O 1
ATOM 829 N N . GLU A 1 110 ? 25.581 -5.777 -44.133 1.00 74.44 110 GLU A N 1
ATOM 830 C CA . GLU A 1 110 ? 26.405 -6.952 -44.454 1.00 74.44 110 GLU A CA 1
ATOM 831 C C . GLU A 1 110 ? 25.603 -8.017 -45.226 1.00 74.44 110 GLU A C 1
ATOM 833 O O . GLU A 1 110 ? 26.077 -8.558 -46.223 1.00 74.44 110 GLU A O 1
ATOM 838 N N . SER A 1 111 ? 24.335 -8.240 -44.861 1.00 72.44 111 SER A N 1
ATOM 839 C CA . SER A 1 111 ? 23.454 -9.164 -45.596 1.00 72.44 111 SER A CA 1
ATOM 840 C C . SER A 1 111 ? 23.087 -8.691 -47.013 1.00 72.44 111 SER A C 1
ATOM 842 O O . SER A 1 111 ? 22.793 -9.505 -47.890 1.00 72.44 111 SER A O 1
ATOM 844 N N . VAL A 1 112 ? 23.111 -7.375 -47.253 1.00 62.34 112 VAL A N 1
ATOM 845 C CA . VAL A 1 112 ? 22.859 -6.770 -48.570 1.00 62.34 112 VAL A CA 1
ATOM 846 C C . VAL A 1 112 ? 24.087 -6.887 -49.482 1.00 62.34 112 VAL A C 1
ATOM 848 O O . VAL A 1 112 ? 23.920 -7.035 -50.694 1.00 62.34 112 VAL A O 1
ATOM 851 N N . ASP A 1 113 ? 25.300 -6.872 -48.922 1.00 56.22 113 ASP A N 1
ATOM 852 C CA . ASP A 1 113 ? 26.553 -7.107 -49.657 1.00 56.22 113 ASP A CA 1
ATOM 853 C C . ASP A 1 113 ? 26.656 -8.566 -50.139 1.00 56.22 113 ASP A C 1
ATOM 855 O O . ASP A 1 113 ? 26.933 -8.809 -51.313 1.00 56.22 113 ASP A O 1
ATOM 859 N N . GLU A 1 114 ? 26.297 -9.552 -49.303 1.00 53.12 114 GLU A N 1
ATOM 860 C CA . GLU A 1 114 ? 26.286 -10.967 -49.718 1.00 53.12 114 GLU A CA 1
ATOM 861 C C . GLU A 1 114 ? 25.280 -11.255 -50.852 1.00 53.12 114 GLU A C 1
ATOM 863 O O . GLU A 1 114 ? 25.557 -12.082 -51.725 1.00 53.12 114 GLU A O 1
ATOM 868 N N . ALA A 1 115 ? 24.147 -10.542 -50.905 1.00 54.31 115 ALA A N 1
ATOM 869 C CA . ALA A 1 115 ? 23.141 -10.689 -51.964 1.00 54.31 115 ALA A CA 1
ATOM 870 C C . ALA A 1 115 ? 23.566 -10.104 -53.330 1.00 54.31 115 ALA A C 1
ATOM 872 O O . ALA A 1 115 ? 22.937 -10.416 -54.341 1.00 54.31 115 ALA A O 1
ATOM 873 N N . GLN A 1 116 ? 24.620 -9.280 -53.377 1.00 54.34 116 GLN A N 1
ATOM 874 C CA . GLN A 1 116 ? 25.149 -8.655 -54.601 1.00 54.34 116 GLN A CA 1
ATOM 875 C C . GLN A 1 116 ? 26.332 -9.418 -55.227 1.00 54.34 116 GLN A C 1
ATOM 877 O O . GLN A 1 116 ? 26.863 -8.986 -56.247 1.00 54.34 116 GLN A O 1
ATOM 882 N N . THR A 1 117 ? 26.745 -10.561 -54.664 1.00 49.53 117 THR A N 1
ATOM 883 C CA . THR A 1 117 ? 27.930 -11.311 -55.137 1.00 49.53 117 THR A CA 1
ATOM 884 C C . THR A 1 117 ? 27.656 -12.421 -56.164 1.00 49.53 117 THR A C 1
ATOM 886 O O . THR A 1 117 ? 28.601 -13.081 -56.598 1.00 49.53 117 THR A O 1
ATOM 889 N N . ASP A 1 118 ? 26.412 -12.605 -56.619 1.00 53.78 118 ASP A N 1
ATOM 890 C CA . ASP A 1 118 ? 26.052 -13.599 -57.647 1.00 53.78 118 ASP A CA 1
ATOM 891 C C . ASP A 1 118 ? 25.701 -12.924 -58.991 1.00 53.78 118 ASP A C 1
ATOM 893 O O . ASP A 1 118 ? 24.583 -13.028 -59.483 1.00 53.78 118 ASP A O 1
ATOM 897 N N . ASP A 1 119 ? 26.661 -12.215 -59.595 1.00 48.91 119 ASP A N 1
ATOM 898 C CA . ASP A 1 119 ? 26.673 -12.020 -61.053 1.00 48.91 119 ASP A CA 1
ATOM 899 C C . ASP A 1 119 ? 28.111 -12.053 -61.602 1.00 48.91 119 ASP A C 1
ATOM 901 O O . ASP A 1 119 ? 28.857 -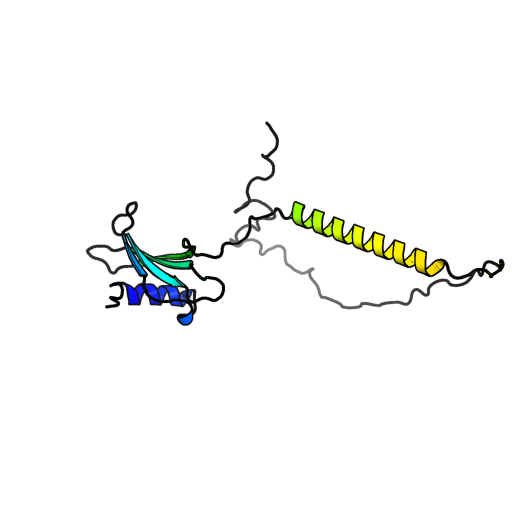11.076 -61.507 1.00 48.91 119 ASP A O 1
ATOM 905 N N . PRO A 1 120 ? 28.562 -13.203 -62.133 1.00 50.88 120 PRO A N 1
ATOM 906 C CA . PRO A 1 120 ? 29.809 -13.293 -62.864 1.00 50.88 120 PRO A CA 1
ATOM 907 C C . PRO A 1 120 ? 29.543 -13.290 -64.378 1.00 50.88 120 PRO A C 1
ATOM 909 O O . PRO A 1 120 ? 29.894 -14.279 -65.007 1.00 50.88 120 PRO A O 1
ATOM 912 N N . ASP A 1 121 ? 28.887 -12.273 -64.958 1.00 53.59 121 ASP A N 1
ATOM 913 C CA . ASP A 1 121 ? 29.038 -11.869 -66.378 1.00 53.59 121 ASP A CA 1
ATOM 914 C C . ASP A 1 121 ? 28.051 -10.731 -66.735 1.00 53.59 121 ASP A C 1
ATOM 916 O O . ASP A 1 121 ? 26.870 -10.973 -66.982 1.00 53.59 121 ASP A O 1
ATOM 920 N N . GLY A 1 122 ? 28.539 -9.493 -66.867 1.00 46.94 122 GLY A N 1
ATOM 921 C CA . GLY A 1 122 ? 27.702 -8.382 -67.329 1.00 46.94 122 GLY A CA 1
ATOM 922 C C . GLY A 1 122 ? 28.500 -7.125 -67.639 1.00 46.94 122 GLY A C 1
ATOM 923 O O . GLY A 1 122 ? 28.746 -6.297 -66.773 1.00 46.94 122 GLY A O 1
ATOM 924 N N . GLU A 1 123 ? 28.959 -7.032 -68.877 1.00 45.50 123 GLU A N 1
ATOM 925 C CA . GLU A 1 123 ? 29.801 -5.976 -69.431 1.00 45.50 123 GLU A CA 1
ATOM 926 C C . GLU A 1 123 ? 29.161 -4.569 -69.347 1.00 45.50 123 GLU A C 1
ATOM 928 O O . GLU A 1 123 ? 27.962 -4.409 -69.542 1.00 45.50 123 GLU A O 1
ATOM 933 N N . ASP A 1 124 ? 30.017 -3.574 -69.079 1.00 51.00 124 ASP A N 1
ATOM 934 C CA . ASP A 1 124 ? 29.904 -2.136 -69.386 1.00 51.00 124 ASP A CA 1
ATOM 935 C C . ASP A 1 124 ? 28.813 -1.766 -70.413 1.00 51.00 124 ASP A C 1
ATOM 937 O O . ASP A 1 124 ? 28.976 -2.046 -71.603 1.00 51.00 124 ASP A O 1
ATOM 941 N N . ASP A 1 125 ? 27.750 -1.076 -69.977 1.00 46.22 125 ASP A N 1
ATOM 942 C CA . ASP A 1 125 ? 26.983 -0.204 -70.871 1.00 46.22 125 ASP A CA 1
ATOM 943 C C . ASP A 1 125 ? 26.458 1.056 -70.154 1.00 46.22 125 ASP A C 1
ATOM 945 O O . ASP A 1 125 ? 25.717 0.998 -69.175 1.00 46.22 125 ASP A O 1
ATOM 949 N N . ALA A 1 126 ? 26.957 2.179 -70.670 1.00 48.88 126 ALA A N 1
ATOM 950 C CA . ALA A 1 126 ? 26.491 3.562 -70.687 1.00 48.88 126 ALA A CA 1
ATOM 951 C C . ALA A 1 126 ? 25.495 4.100 -69.634 1.00 48.88 126 ALA A C 1
ATOM 953 O O . ALA A 1 126 ? 24.375 3.638 -69.456 1.00 48.88 126 ALA A O 1
ATOM 954 N N . LEU A 1 127 ? 25.908 5.246 -69.083 1.00 52.12 127 LEU A N 1
ATOM 955 C CA . LEU A 1 127 ? 25.102 6.301 -68.465 1.00 52.12 127 LEU A CA 1
ATOM 956 C C . LEU A 1 127 ? 23.776 6.542 -69.217 1.00 52.12 127 LEU A C 1
ATOM 958 O O . LEU A 1 127 ? 23.811 6.959 -70.376 1.00 52.12 127 LEU A O 1
ATOM 962 N N . ASP A 1 128 ? 22.646 6.359 -68.532 1.00 48.44 128 ASP A N 1
ATOM 963 C CA . ASP A 1 128 ? 21.351 6.916 -68.936 1.00 48.44 128 ASP A CA 1
ATOM 964 C C . ASP A 1 128 ? 21.058 8.126 -68.035 1.00 48.44 128 ASP A C 1
ATOM 966 O O . ASP A 1 128 ? 20.763 8.000 -66.846 1.00 48.44 128 ASP A O 1
ATOM 970 N N . GLU A 1 129 ? 21.283 9.315 -68.594 1.00 54.09 129 GLU A N 1
ATOM 971 C CA . GLU A 1 129 ? 20.819 10.595 -68.061 1.00 54.09 129 GLU A CA 1
ATOM 972 C C . GLU A 1 129 ? 19.332 10.728 -68.424 1.00 54.09 129 GLU A C 1
ATOM 974 O O . GLU A 1 129 ? 19.043 11.145 -69.538 1.00 54.09 129 GLU A O 1
ATOM 979 N N . ASP A 1 130 ? 18.413 10.331 -67.537 1.00 53.03 130 ASP A N 1
ATOM 980 C CA . ASP A 1 130 ? 17.047 10.884 -67.412 1.00 53.03 130 ASP A CA 1
ATOM 981 C C . ASP A 1 130 ? 16.221 10.026 -66.434 1.00 53.03 130 ASP A C 1
ATOM 983 O O . ASP A 1 130 ? 15.609 9.036 -66.823 1.00 53.03 130 ASP A O 1
ATOM 987 N N . ASP A 1 131 ? 16.178 10.420 -65.159 1.00 49.94 131 ASP A N 1
ATOM 988 C CA . ASP A 1 131 ? 15.004 10.179 -64.307 1.00 49.94 131 ASP A CA 1
ATOM 989 C C . ASP A 1 131 ? 15.018 11.233 -63.192 1.00 49.94 131 ASP A C 1
ATOM 991 O O . ASP A 1 131 ? 15.562 11.037 -62.102 1.00 49.94 131 ASP A O 1
ATOM 995 N N . GLU A 1 132 ? 14.529 12.432 -63.516 1.00 54.62 132 GLU A N 1
ATOM 996 C CA . GLU A 1 132 ? 14.215 13.420 -62.487 1.00 54.62 132 GLU A CA 1
ATOM 997 C C . GLU A 1 132 ? 12.982 12.921 -61.722 1.00 54.62 132 GLU A C 1
ATOM 999 O O . GLU A 1 132 ? 11.950 12.680 -62.355 1.00 54.62 132 GLU A O 1
ATOM 1004 N N . PRO A 1 133 ? 13.049 12.737 -60.391 1.00 49.94 133 PRO A N 1
ATOM 1005 C CA . PRO A 1 133 ? 11.863 12.393 -59.631 1.00 49.94 133 PRO A CA 1
ATOM 1006 C C . PRO A 1 133 ? 10.892 13.577 -59.658 1.00 49.94 133 PRO A C 1
ATOM 1008 O O . PRO A 1 133 ? 11.218 14.684 -59.235 1.00 49.94 133 PRO A O 1
ATOM 1011 N N . ASP A 1 134 ? 9.710 13.296 -60.193 1.00 48.72 134 ASP A N 1
ATOM 1012 C CA . ASP A 1 134 ? 8.514 14.130 -60.200 1.00 48.72 134 ASP A CA 1
ATOM 1013 C C . ASP A 1 134 ? 8.174 14.571 -58.765 1.00 48.72 134 ASP A C 1
ATOM 1015 O O . ASP A 1 134 ? 7.837 13.741 -57.916 1.00 48.72 134 ASP A O 1
ATOM 1019 N N . GLU A 1 135 ? 8.308 15.867 -58.467 1.00 54.16 135 GLU A N 1
ATOM 1020 C CA . GLU A 1 135 ? 7.766 16.447 -57.237 1.00 54.16 135 GLU A CA 1
ATOM 1021 C C . GLU A 1 135 ? 6.255 16.630 -57.418 1.00 54.16 135 GLU A C 1
ATOM 1023 O O . GLU A 1 135 ? 5.766 17.725 -57.702 1.00 54.16 135 GLU A O 1
ATOM 1028 N N . GLU A 1 136 ? 5.512 15.529 -57.289 1.00 53.06 136 GLU A N 1
ATOM 1029 C CA . GLU A 1 136 ? 4.065 15.585 -57.109 1.00 53.06 136 GLU A CA 1
ATOM 1030 C C . GLU A 1 136 ? 3.756 16.113 -55.697 1.00 53.06 136 GLU A C 1
ATOM 1032 O O . GLU A 1 136 ? 3.943 15.424 -54.694 1.00 53.06 136 GLU A O 1
ATOM 1037 N N . ASP A 1 137 ? 3.344 17.384 -55.665 1.00 53.03 137 ASP A N 1
ATOM 1038 C CA . ASP A 1 137 ? 2.287 17.971 -54.828 1.00 53.03 137 ASP A CA 1
ATOM 1039 C C . ASP A 1 137 ? 1.651 17.006 -53.809 1.00 53.03 137 ASP A C 1
ATOM 1041 O O . ASP A 1 137 ? 0.855 16.136 -54.170 1.00 53.03 137 ASP A O 1
ATOM 1045 N N . ASP A 1 138 ? 1.902 17.248 -52.521 1.00 47.50 138 ASP A N 1
ATOM 1046 C CA . ASP A 1 138 ? 0.956 16.875 -51.466 1.00 47.50 138 ASP A CA 1
ATOM 1047 C C . ASP A 1 138 ? 0.516 18.165 -50.760 1.00 47.50 138 ASP A C 1
ATOM 1049 O O . ASP A 1 138 ? 1.074 18.608 -49.750 1.00 47.50 138 ASP A O 1
ATOM 1053 N N . ASP A 1 139 ? -0.466 18.809 -51.393 1.00 55.31 139 ASP A N 1
ATOM 1054 C CA . ASP A 1 139 ? -1.294 19.875 -50.846 1.00 55.31 139 ASP A CA 1
ATOM 1055 C C . ASP A 1 139 ? -1.983 19.383 -49.559 1.00 55.31 139 ASP A C 1
ATOM 1057 O O . ASP A 1 139 ? -3.067 18.796 -49.596 1.00 55.31 139 ASP A O 1
ATOM 1061 N N . LEU A 1 140 ? -1.385 19.645 -48.396 1.00 49.81 140 LEU A N 1
ATOM 1062 C CA . LEU A 1 140 ? -2.103 19.607 -47.121 1.00 49.81 140 LEU A CA 1
ATOM 1063 C C . LEU A 1 140 ? -2.583 21.012 -46.769 1.00 49.81 140 LEU A C 1
ATOM 1065 O O . LEU A 1 140 ? -1.947 21.748 -46.015 1.00 49.81 140 LEU A O 1
ATOM 1069 N N . ASP A 1 141 ? -3.730 21.354 -47.346 1.00 52.66 141 ASP A N 1
ATOM 1070 C CA . ASP A 1 141 ? -4.598 22.430 -46.882 1.00 52.66 141 ASP A CA 1
ATOM 1071 C C . ASP A 1 141 ? -5.498 21.853 -45.771 1.00 52.66 141 ASP A C 1
ATOM 1073 O O . ASP A 1 141 ? -6.535 21.244 -46.039 1.00 52.66 141 ASP A O 1
ATOM 1077 N N . GLU A 1 142 ? -5.078 21.992 -44.513 1.00 54.28 142 GLU A N 1
ATOM 1078 C CA . GLU A 1 142 ? -6.004 22.041 -43.379 1.00 54.28 142 GLU A CA 1
ATOM 1079 C C . GLU A 1 142 ? -5.749 23.349 -42.630 1.00 54.28 142 GLU A C 1
ATOM 1081 O O . GLU A 1 142 ? -4.810 23.500 -41.847 1.00 54.28 142 GLU A O 1
ATOM 1086 N N . GLU A 1 143 ? -6.600 24.317 -42.963 1.00 56.28 143 GLU A N 1
ATOM 1087 C CA . GLU A 1 143 ? -6.953 25.468 -42.148 1.00 56.28 143 GLU A CA 1
ATOM 1088 C C . GLU A 1 143 ? -7.185 25.014 -40.693 1.00 56.28 143 GLU A C 1
ATOM 1090 O O . GLU A 1 143 ? -8.064 24.193 -40.434 1.00 56.28 143 GLU A O 1
ATOM 1095 N N . ASP A 1 144 ? -6.425 25.563 -39.745 1.00 49.69 144 ASP A N 1
ATOM 1096 C CA . ASP A 1 144 ? -6.860 25.653 -38.348 1.00 49.69 144 ASP A CA 1
ATOM 1097 C C . ASP A 1 144 ? -6.607 27.088 -37.866 1.00 49.69 144 ASP A C 1
ATOM 1099 O O . ASP A 1 144 ? -5.531 27.459 -37.395 1.00 49.69 144 ASP A O 1
ATOM 1103 N N . ASP A 1 145 ? -7.593 27.920 -38.202 1.00 51.44 145 ASP A N 1
ATOM 1104 C CA . ASP A 1 145 ? -8.248 28.915 -37.356 1.00 51.44 145 ASP A CA 1
ATOM 1105 C C . ASP A 1 145 ? -7.378 29.769 -36.404 1.00 51.44 145 ASP A C 1
ATOM 1107 O O . ASP A 1 145 ? -6.963 29.364 -35.321 1.00 51.44 145 ASP A O 1
ATOM 1111 N N . ASP A 1 146 ? -7.221 31.037 -36.805 1.00 54.84 146 ASP A N 1
ATOM 1112 C CA . ASP A 1 146 ? -7.394 32.243 -35.982 1.00 54.84 146 ASP A CA 1
ATOM 1113 C C . ASP A 1 146 ? -6.979 32.164 -34.493 1.00 54.84 146 ASP A C 1
ATOM 1115 O O . ASP A 1 146 ? -7.814 32.024 -33.597 1.00 54.84 146 ASP A O 1
ATOM 1119 N N . LEU A 1 147 ? -5.695 32.404 -34.199 1.00 52.59 147 LEU A N 1
ATOM 1120 C CA . LEU A 1 147 ? -5.216 32.699 -32.833 1.00 52.59 147 LEU A CA 1
ATOM 1121 C C . LEU A 1 147 ? -4.832 34.172 -32.597 1.00 52.59 147 LEU A C 1
ATOM 1123 O O . LEU A 1 147 ? -4.222 34.488 -31.577 1.00 52.59 147 LEU A O 1
ATOM 1127 N N . ASP A 1 148 ? -5.224 35.088 -33.484 1.00 53.06 148 ASP A N 1
ATOM 1128 C CA . ASP A 1 148 ? -4.804 36.500 -33.424 1.00 53.06 148 ASP A CA 1
ATOM 1129 C C . ASP A 1 148 ? -5.813 37.457 -32.747 1.00 53.06 148 ASP A C 1
ATOM 1131 O O . ASP A 1 148 ? -5.671 38.671 -32.875 1.00 53.06 148 ASP A O 1
ATOM 1135 N N . ASP A 1 149 ? -6.797 36.955 -31.987 1.00 53.44 149 ASP A N 1
ATOM 1136 C CA . ASP A 1 149 ? -7.728 37.815 -31.218 1.00 53.44 149 ASP A CA 1
ATOM 1137 C C . ASP A 1 149 ? -7.856 37.422 -29.734 1.00 53.44 149 ASP A C 1
ATOM 1139 O O . ASP A 1 149 ? -8.931 37.473 -29.132 1.00 53.44 149 ASP A O 1
ATOM 1143 N N . LEU A 1 150 ? -6.743 37.020 -29.112 1.00 50.34 150 LEU A N 1
ATOM 1144 C CA . LEU A 1 150 ? -6.639 37.055 -27.653 1.00 50.34 150 LEU A CA 1
ATOM 1145 C C . LEU A 1 150 ? -6.260 38.480 -27.226 1.00 50.34 150 LEU A C 1
ATOM 1147 O O . LEU A 1 150 ? -5.083 38.834 -27.199 1.00 50.34 150 LEU A O 1
ATOM 1151 N N . ASP A 1 151 ? -7.279 39.285 -26.914 1.00 50.91 151 ASP A N 1
ATOM 1152 C CA . ASP A 1 151 ? -7.152 40.589 -26.251 1.00 50.91 151 ASP A CA 1
ATOM 1153 C C . ASP A 1 151 ? -6.166 40.490 -25.063 1.00 50.91 151 ASP A C 1
ATOM 1155 O O . ASP A 1 151 ? -6.364 39.722 -24.121 1.00 50.91 151 ASP A O 1
ATOM 1159 N N . GLU A 1 152 ? -5.105 41.300 -25.090 1.00 56.31 152 GLU A N 1
ATOM 1160 C CA . GLU A 1 152 ? -4.018 41.364 -24.092 1.00 56.31 152 GLU A CA 1
ATOM 1161 C C . GLU A 1 152 ? -4.457 41.875 -22.695 1.00 56.31 152 GLU A C 1
ATOM 1163 O O . GLU A 1 152 ? -3.617 42.059 -21.814 1.00 56.31 152 GLU A O 1
ATOM 1168 N N . ASP A 1 153 ? -5.756 42.085 -22.457 1.00 50.75 153 ASP A N 1
ATOM 1169 C CA . ASP A 1 153 ? -6.293 42.804 -21.290 1.00 50.75 153 ASP A CA 1
ATOM 1170 C C . ASP A 1 153 ? -7.037 41.923 -20.251 1.00 50.75 153 ASP A C 1
ATOM 1172 O O . ASP A 1 153 ? -7.724 42.468 -19.388 1.00 50.75 153 ASP A O 1
ATOM 1176 N N . ASP A 1 154 ? -6.884 40.587 -20.260 1.00 53.00 154 ASP A N 1
ATOM 1177 C CA . ASP A 1 154 ? -7.458 39.694 -19.215 1.00 53.00 154 ASP A CA 1
ATOM 1178 C C . ASP A 1 154 ? -6.412 38.862 -18.434 1.00 53.00 154 ASP A C 1
ATOM 1180 O O . ASP A 1 154 ? -6.710 37.815 -17.864 1.00 53.00 154 ASP A O 1
ATOM 1184 N N . LEU A 1 155 ? -5.157 39.329 -18.370 1.00 52.06 155 LEU A N 1
ATOM 1185 C CA . LEU A 1 155 ? -4.086 38.713 -17.561 1.00 52.06 155 LEU A CA 1
ATOM 1186 C C . LEU A 1 155 ? -3.991 39.255 -16.121 1.00 52.06 155 LEU A C 1
ATOM 1188 O O . LEU A 1 155 ? -2.914 39.240 -15.525 1.00 52.06 155 LEU A O 1
ATOM 1192 N N . ASP A 1 156 ? -5.107 39.693 -15.541 1.00 56.66 156 ASP A N 1
ATOM 1193 C CA . ASP A 1 156 ? -5.219 39.972 -14.105 1.00 56.66 156 ASP A CA 1
ATOM 1194 C C . ASP A 1 156 ? -6.235 39.007 -13.464 1.00 56.66 156 ASP A C 1
ATOM 1196 O O . ASP A 1 156 ? -7.331 39.409 -13.078 1.00 56.66 156 ASP A O 1
ATOM 1200 N N . ASP A 1 157 ? -5.867 37.729 -13.310 1.00 52.25 157 ASP A N 1
ATOM 1201 C CA . ASP A 1 157 ? -6.479 36.873 -12.284 1.00 52.25 157 ASP A CA 1
ATOM 1202 C C . ASP A 1 157 ? -5.500 35.799 -11.772 1.00 52.25 157 ASP A C 1
ATOM 1204 O O . ASP A 1 157 ? -4.770 35.155 -12.528 1.00 52.25 157 ASP A O 1
ATOM 1208 N N . ASP A 1 158 ? -5.459 35.656 -10.449 1.00 55.28 158 ASP A N 1
ATOM 1209 C CA . ASP A 1 158 ? -4.545 34.860 -9.621 1.00 55.28 158 ASP A CA 1
ATOM 1210 C C . ASP A 1 158 ? -4.479 33.352 -9.994 1.00 55.28 158 ASP A C 1
ATOM 1212 O O . ASP A 1 158 ? -5.067 32.491 -9.335 1.00 55.28 158 ASP A O 1
ATOM 1216 N N . GLY A 1 159 ? -3.699 32.999 -11.022 1.00 58.06 159 GLY A N 1
ATOM 1217 C CA . GLY A 1 159 ? -3.358 31.616 -11.392 1.00 58.06 159 GLY A CA 1
ATOM 1218 C C . GLY A 1 159 ? -1.904 31.239 -11.054 1.00 58.06 159 GLY A C 1
ATOM 1219 O O . GLY A 1 159 ? -1.002 32.068 -11.211 1.00 58.06 159 GLY A O 1
ATOM 1220 N N . PRO A 1 160 ? -1.612 30.002 -10.593 1.00 54.03 160 PRO A N 1
ATOM 1221 C CA . PRO A 1 160 ? -0.251 29.609 -10.244 1.00 54.03 160 PRO A CA 1
ATOM 1222 C C . PRO A 1 160 ? 0.642 29.646 -11.488 1.00 54.03 160 PRO A C 1
ATOM 1224 O O . PRO A 1 160 ? 0.292 29.125 -12.545 1.00 54.03 160 PRO A O 1
ATOM 1227 N N . ARG A 1 161 ? 1.812 30.277 -11.342 1.00 55.44 161 ARG A N 1
ATOM 1228 C CA . ARG A 1 161 ? 2.821 30.409 -12.397 1.00 55.44 161 ARG A CA 1
ATOM 1229 C C . ARG A 1 161 ? 3.114 29.048 -13.025 1.00 55.44 161 ARG A C 1
ATOM 1231 O O . ARG A 1 161 ? 3.502 28.126 -12.314 1.00 55.44 161 ARG A O 1
ATOM 1238 N N . LEU A 1 162 ? 2.990 28.966 -14.351 1.00 49.97 162 LEU A N 1
ATOM 1239 C CA . LEU A 1 162 ? 3.571 27.902 -15.167 1.00 49.97 162 LEU A CA 1
ATOM 1240 C C . LEU A 1 162 ? 5.068 27.797 -14.835 1.00 49.97 162 LEU A C 1
ATOM 1242 O O . LEU A 1 162 ? 5.874 28.607 -15.296 1.00 49.97 162 LEU A O 1
ATOM 1246 N N . THR A 1 163 ? 5.445 26.823 -14.009 1.00 53.50 163 THR A N 1
ATOM 1247 C CA . THR A 1 163 ? 6.842 26.454 -13.794 1.00 53.50 163 THR A CA 1
ATOM 1248 C C . THR A 1 163 ? 7.302 25.667 -15.013 1.00 53.50 163 THR A C 1
ATOM 1250 O O . THR A 1 163 ? 7.146 24.454 -15.130 1.00 53.50 163 THR A O 1
ATOM 1253 N N . HIS A 1 164 ? 7.829 26.408 -15.982 1.00 52.53 164 HIS A N 1
ATOM 1254 C CA . HIS A 1 164 ? 8.641 25.874 -17.059 1.00 52.53 164 HIS A CA 1
ATOM 1255 C C . HIS A 1 164 ? 9.894 25.247 -16.439 1.00 52.53 164 HIS A C 1
ATOM 1257 O O . HIS A 1 164 ? 10.666 25.964 -15.816 1.00 52.53 164 HIS A O 1
ATOM 1263 N N . GLY A 1 165 ? 10.054 23.929 -16.582 1.00 51.84 165 GLY A N 1
ATOM 1264 C CA . GLY A 1 165 ? 11.322 23.214 -16.407 1.00 51.84 165 GLY A CA 1
ATOM 1265 C C . GLY A 1 165 ? 12.158 23.632 -15.198 1.00 51.84 165 GLY A C 1
ATOM 1266 O O . GLY A 1 165 ? 13.109 24.391 -15.343 1.00 51.84 165 GLY A O 1
ATOM 1267 N N . GLY A 1 166 ? 11.835 23.094 -14.028 1.00 52.75 166 GLY A N 1
ATOM 1268 C CA . GLY A 1 166 ? 12.702 23.220 -12.867 1.00 52.75 166 GLY A CA 1
ATOM 1269 C C . GLY A 1 166 ? 12.048 22.685 -11.605 1.00 52.75 166 GLY A C 1
ATOM 1270 O O . GLY A 1 166 ? 11.089 23.270 -11.115 1.00 52.75 166 GLY A O 1
ATOM 1271 N N . ASP A 1 167 ? 12.574 21.555 -11.131 1.00 58.12 167 ASP A N 1
ATOM 1272 C CA . ASP A 1 167 ? 12.675 21.217 -9.710 1.00 58.12 167 ASP A CA 1
ATOM 1273 C C . ASP A 1 167 ? 11.378 21.289 -8.889 1.00 58.12 167 ASP A C 1
ATOM 1275 O O . ASP A 1 167 ? 11.095 22.246 -8.173 1.00 58.12 167 ASP A O 1
ATOM 1279 N N . ILE A 1 168 ? 10.628 20.181 -8.900 1.00 53.72 168 ILE A N 1
ATOM 1280 C CA . ILE A 1 168 ? 9.785 19.867 -7.741 1.00 53.72 168 ILE A CA 1
ATOM 1281 C C . ILE A 1 168 ? 9.989 18.470 -7.149 1.00 53.72 168 ILE A C 1
ATOM 1283 O O . ILE A 1 168 ? 9.530 18.265 -6.041 1.00 53.72 168 ILE A O 1
ATOM 1287 N N . ASP A 1 169 ? 10.729 17.555 -7.799 1.00 61.94 169 ASP A N 1
ATOM 1288 C CA . ASP A 1 169 ? 11.089 16.243 -7.209 1.00 61.94 169 ASP A CA 1
ATOM 1289 C C . ASP A 1 169 ? 12.306 15.548 -7.885 1.00 61.94 169 ASP A C 1
ATOM 1291 O O . ASP A 1 169 ? 12.410 14.321 -7.935 1.00 61.94 169 ASP A O 1
ATOM 1295 N N . GLY A 1 170 ? 13.248 16.307 -8.455 1.00 47.22 170 GLY A N 1
ATOM 1296 C CA . GLY A 1 170 ? 14.400 15.749 -9.180 1.00 47.22 170 GLY A CA 1
ATOM 1297 C C . GLY A 1 170 ? 15.697 15.848 -8.383 1.00 47.22 170 GLY A C 1
ATOM 1298 O O . GLY A 1 170 ? 16.112 16.946 -8.050 1.00 47.22 170 GLY A O 1
ATOM 1299 N N . VAL A 1 171 ? 16.344 14.714 -8.108 1.00 55.59 171 VAL A N 1
ATOM 1300 C CA . VAL A 1 171 ? 17.736 14.641 -7.629 1.00 55.59 171 VAL A CA 1
ATOM 1301 C C . VAL A 1 171 ? 18.634 15.538 -8.492 1.00 55.59 171 VAL A C 1
ATOM 1303 O O . VAL A 1 171 ? 18.647 15.374 -9.713 1.00 55.59 171 VAL A O 1
ATOM 1306 N N . ASP A 1 172 ? 19.393 16.439 -7.862 1.00 64.94 172 ASP A N 1
ATOM 1307 C CA . ASP A 1 172 ? 20.406 17.271 -8.520 1.00 64.94 172 ASP A CA 1
ATOM 1308 C C . ASP A 1 172 ? 21.460 16.369 -9.187 1.00 64.94 172 ASP A C 1
ATOM 1310 O O . ASP A 1 172 ? 22.317 15.778 -8.529 1.00 64.94 172 ASP A O 1
ATOM 1314 N N . ILE A 1 173 ? 21.365 16.202 -10.509 1.00 59.00 173 ILE A N 1
ATOM 1315 C CA . ILE A 1 173 ? 22.239 15.303 -11.281 1.00 59.00 173 ILE A CA 1
ATOM 1316 C C . ILE A 1 173 ? 23.614 15.928 -11.572 1.00 59.00 173 ILE A C 1
ATOM 1318 O O . ILE A 1 173 ? 24.532 15.222 -11.985 1.00 59.00 173 ILE A O 1
ATOM 1322 N N . ASP A 1 174 ? 23.761 17.229 -11.319 1.00 64.25 174 ASP A N 1
ATOM 1323 C CA . ASP A 1 174 ? 24.960 17.999 -11.652 1.00 64.25 174 ASP A CA 1
ATOM 1324 C C . ASP A 1 174 ? 26.036 17.981 -10.545 1.00 64.25 174 ASP A C 1
ATOM 1326 O O . ASP A 1 174 ? 27.144 18.458 -10.773 1.00 64.25 174 ASP A O 1
ATOM 1330 N N . ASP A 1 175 ? 25.757 17.392 -9.374 1.00 57.78 175 ASP A N 1
ATOM 1331 C CA . ASP A 1 175 ? 26.673 17.377 -8.213 1.00 57.78 175 ASP A CA 1
ATOM 1332 C C . ASP A 1 175 ? 27.518 16.080 -8.103 1.00 57.78 175 ASP A C 1
ATOM 1334 O O . ASP A 1 175 ? 28.104 15.783 -7.060 1.00 57.78 175 ASP A O 1
ATOM 1338 N N . LEU A 1 176 ? 27.587 15.271 -9.171 1.00 60.19 176 LEU A N 1
ATOM 1339 C CA . LEU A 1 176 ? 28.303 13.980 -9.190 1.00 60.19 176 LEU A CA 1
ATOM 1340 C C . LEU A 1 176 ? 29.722 14.006 -9.782 1.00 60.19 176 LEU A C 1
ATOM 1342 O O . LEU A 1 176 ? 30.267 12.940 -10.061 1.00 60.19 176 LEU A O 1
ATOM 1346 N N . ASP A 1 177 ? 30.361 15.167 -9.900 1.00 62.59 177 ASP A N 1
ATOM 1347 C CA . ASP A 1 177 ? 31.794 15.245 -10.208 1.00 62.59 177 ASP A CA 1
ATOM 1348 C C . ASP A 1 177 ? 32.506 16.203 -9.245 1.00 62.59 177 ASP A C 1
ATOM 1350 O O . ASP A 1 177 ? 32.574 17.400 -9.493 1.00 62.59 177 ASP A O 1
ATOM 1354 N N . GLU A 1 178 ? 33.050 15.654 -8.151 1.00 56.09 178 GLU A N 1
ATOM 1355 C CA . GLU A 1 178 ? 34.372 16.009 -7.604 1.00 56.09 178 GLU A CA 1
ATOM 1356 C C . GLU A 1 178 ? 34.754 15.061 -6.440 1.00 56.09 178 GLU A C 1
ATOM 1358 O O . GLU A 1 178 ? 34.459 15.311 -5.268 1.00 56.09 178 GLU A O 1
ATOM 1363 N N . ALA A 1 179 ? 35.453 13.964 -6.765 1.00 53.47 179 ALA A N 1
ATOM 1364 C CA . ALA A 1 179 ? 36.319 13.227 -5.835 1.00 53.47 179 ALA A CA 1
ATOM 1365 C C . ALA A 1 179 ? 37.515 12.587 -6.558 1.00 53.47 179 ALA A C 1
ATOM 1367 O O . ALA A 1 179 ? 37.292 11.809 -7.512 1.00 53.47 179 ALA A O 1
#

Secondary structure (DSSP, 8-state):
-----TTHHHHHHHHHHHS-GGGEEEEEEEEE-SSSTTEEEEEEEE-STT-TTEEEEEEEEEETTEEEEEEEEEEEE-TT--PPPPP--HHHHHHHHHHHHHHHHHHHHHHHHHTT-----------------------------------TT---S-------S--SS---GGG----

pLDDT: mean 78.47, std 20.82, range [39.19, 98.5]

Sequence (179 aa):
MSSASRYDELARSALAEVASPAHVGDWIEDRVREDAAGVVDVVYSSAQAGYRGWSWVVSIAEQDDEAPSVLELGLIPGDDALLAPEWIPWSVRLAEWKAQQEAAAAEAAESVDEAQTDDPDGEDDALDEDDEPDEEDDDLDEEDDDLDDLDEDDLDDDGPRLTHGGDIDGVDIDDLDEA

Radius of gyration: 32.56 Å; chains: 1; bounding box: 51×61×95 Å